Protein AF-A0A645DMB9-F1 (afdb_monomer_lite)

Radius of gyration: 12.57 Å; chains: 1; bounding box: 33×22×32 Å

Sequence (53 aa):
MIGFTAEYDKGKIVLQENEIQHADWFEVGDMPQIPGSISISRKLIDWFIGNNK

Foldseek 3Di:
DDDDDDDDDDDDDDDDVVPDPDDDDADLVGDDDFDDPVDPRNVVNVVVSVVRD

Secondary structure (DSSP, 8-state):
---------S------TTT-S------TTS--SPPPTTSHHHHHHHHHHHH--

Structure (mmCIF, N/CA/C/O backbone):
data_AF-A0A645DMB9-F1
#
_entry.id   AF-A0A645DMB9-F1
#
loop_
_atom_site.group_PDB
_atom_site.id
_atom_site.type_symbol
_atom_site.label_atom_id
_atom_site.label_alt_id
_atom_site.label_comp_id
_atom_site.label_asym_id
_atom_site.label_entity_id
_atom_site.label_seq_id
_atom_site.pdbx_PDB_ins_code
_atom_site.Cartn_x
_atom_site.Cartn_y
_atom_site.Cartn_z
_atom_site.occupancy
_atom_site.B_iso_or_equiv
_atom_site.auth_seq_id
_atom_site.auth_comp_id
_atom_site.auth_asym_id
_atom_site.auth_atom_id
_atom_site.pdbx_PDB_model_num
ATOM 1 N N . MET A 1 1 ? 7.051 10.071 9.044 1.00 90.75 1 MET A N 1
ATOM 2 C CA . MET A 1 1 ? 6.485 9.555 7.778 1.00 90.75 1 MET A CA 1
ATOM 3 C C . MET A 1 1 ? 5.332 10.452 7.377 1.00 90.75 1 MET A C 1
ATOM 5 O O . MET A 1 1 ? 4.576 10.839 8.260 1.00 90.75 1 MET A O 1
ATOM 9 N N . ILE A 1 2 ? 5.218 10.788 6.096 1.00 96.50 2 ILE A N 1
ATOM 10 C CA . ILE A 1 2 ? 4.071 11.514 5.538 1.00 96.50 2 ILE A CA 1
ATOM 11 C C . ILE A 1 2 ? 3.332 10.515 4.649 1.00 96.50 2 ILE A C 1
ATOM 13 O O . ILE A 1 2 ? 3.963 9.874 3.814 1.00 96.50 2 ILE A O 1
ATOM 17 N N . GLY A 1 3 ? 2.039 10.321 4.899 1.00 96.00 3 GLY A N 1
ATOM 18 C CA . GLY A 1 3 ? 1.202 9.384 4.152 1.00 96.00 3 GLY A CA 1
ATOM 19 C C . GLY A 1 3 ? 0.433 10.094 3.045 1.00 96.00 3 GLY A C 1
ATOM 20 O O . GLY A 1 3 ? -0.003 11.227 3.237 1.00 96.00 3 GLY A O 1
ATOM 21 N N . PHE A 1 4 ? 0.248 9.410 1.920 1.00 97.75 4 PHE A N 1
ATOM 22 C CA . PHE A 1 4 ? -0.505 9.894 0.767 1.00 97.75 4 PHE A CA 1
ATOM 23 C C . PHE A 1 4 ? -1.503 8.830 0.320 1.00 97.75 4 PHE A C 1
ATOM 25 O O . PHE A 1 4 ? -1.289 7.637 0.543 1.00 97.75 4 PHE A O 1
ATOM 32 N N . THR A 1 5 ? -2.573 9.274 -0.327 1.00 97.19 5 THR A N 1
ATOM 33 C CA . THR A 1 5 ? -3.487 8.423 -1.087 1.00 97.19 5 THR A CA 1
ATOM 34 C C . THR A 1 5 ? -3.257 8.673 -2.574 1.00 97.19 5 THR A C 1
ATOM 36 O O . THR A 1 5 ? -2.817 9.75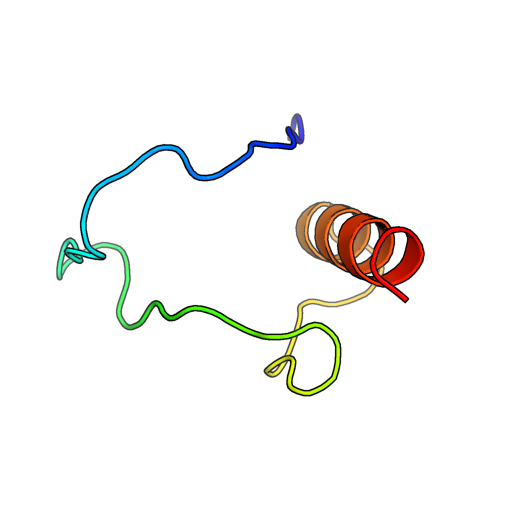3 -2.971 1.00 97.19 5 THR A O 1
ATOM 39 N N . ALA A 1 6 ? -3.512 7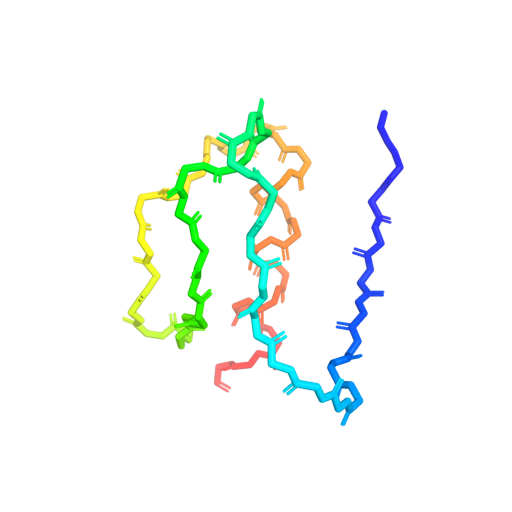.660 -3.393 1.00 96.94 6 ALA A N 1
ATOM 40 C CA . ALA A 1 6 ? -3.390 7.743 -4.839 1.00 96.94 6 ALA A CA 1
ATOM 41 C C . ALA A 1 6 ? -4.408 6.807 -5.486 1.00 96.94 6 ALA A C 1
ATOM 43 O O . ALA A 1 6 ? -4.772 5.784 -4.905 1.00 96.94 6 ALA A O 1
ATOM 44 N N . GLU A 1 7 ? -4.833 7.159 -6.693 1.00 97.06 7 GLU A N 1
ATOM 45 C CA . GLU A 1 7 ? -5.685 6.325 -7.531 1.00 97.06 7 GLU A CA 1
ATOM 46 C C . GLU A 1 7 ? -4.844 5.743 -8.664 1.00 97.06 7 GLU A C 1
ATOM 48 O O . GLU A 1 7 ? -3.961 6.406 -9.215 1.00 97.06 7 GLU A O 1
ATOM 53 N N . TYR A 1 8 ? -5.089 4.476 -8.983 1.00 97.00 8 TYR A N 1
ATOM 54 C CA . TYR A 1 8 ? -4.429 3.824 -10.103 1.00 97.00 8 TYR A CA 1
ATOM 55 C C . TYR A 1 8 ? -4.966 4.389 -11.428 1.00 97.00 8 TYR A C 1
ATOM 57 O O . TYR A 1 8 ? -6.170 4.370 -11.662 1.00 97.00 8 TYR A O 1
ATOM 65 N N . ASP A 1 9 ? -4.066 4.860 -12.298 1.00 98.38 9 ASP A N 1
ATOM 66 C CA . ASP A 1 9 ? -4.397 5.343 -13.650 1.00 98.38 9 ASP A CA 1
ATOM 67 C C . ASP A 1 9 ? -4.307 4.206 -14.687 1.00 98.38 9 ASP A C 1
ATOM 69 O O . ASP A 1 9 ? -5.301 3.813 -15.296 1.00 98.38 9 ASP A O 1
ATOM 73 N N . LYS A 1 10 ? -3.103 3.643 -14.889 1.00 97.88 10 LYS A N 1
ATOM 74 C CA . LYS A 1 10 ? -2.833 2.574 -15.869 1.00 97.88 10 LYS A CA 1
ATOM 75 C C . LYS A 1 10 ? -1.494 1.867 -15.626 1.00 97.88 10 LYS A C 1
ATOM 77 O O . LYS A 1 10 ? -0.626 2.382 -14.928 1.00 97.88 10 LYS A O 1
ATOM 82 N N . GLY A 1 11 ? -1.289 0.719 -16.281 1.00 97.44 11 GLY A N 1
ATOM 83 C CA . GLY A 1 11 ? -0.041 -0.059 -16.248 1.00 97.44 11 GLY A CA 1
ATOM 84 C C . GLY A 1 11 ? -0.224 -1.493 -15.746 1.00 97.44 11 GLY A C 1
ATOM 85 O O . GLY A 1 11 ? -1.338 -1.995 -15.652 1.00 97.44 11 GLY A O 1
ATOM 86 N N . LYS A 1 12 ? 0.874 -2.177 -15.430 1.00 97.69 12 LYS A N 1
ATOM 87 C CA . LYS A 1 12 ? 0.862 -3.516 -14.819 1.00 97.69 12 LYS A CA 1
ATOM 88 C C . LYS A 1 12 ? 1.837 -3.533 -13.647 1.00 97.69 12 LYS A C 1
ATOM 90 O O . LYS A 1 12 ? 2.809 -2.782 -13.668 1.00 97.69 12 LYS A O 1
ATOM 95 N N . ILE A 1 13 ? 1.587 -4.385 -12.655 1.00 97.06 13 ILE A N 1
ATOM 96 C CA . ILE A 1 13 ? 2.532 -4.599 -11.555 1.00 97.06 13 ILE A CA 1
ATOM 97 C C . ILE A 1 13 ? 3.800 -5.235 -12.137 1.00 97.06 13 ILE A C 1
ATOM 99 O O . ILE A 1 13 ? 3.738 -6.286 -12.774 1.00 97.06 13 ILE A O 1
ATOM 103 N N . VAL A 1 14 ? 4.940 -4.579 -11.932 1.00 97.00 14 VAL A N 1
ATOM 104 C CA . VAL A 1 14 ? 6.274 -5.084 -12.271 1.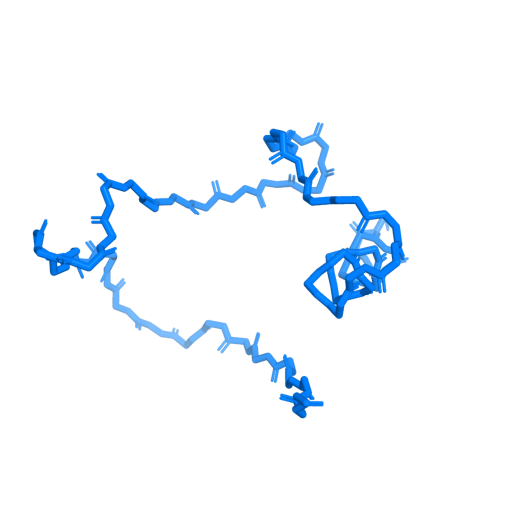00 97.00 14 VAL A CA 1
ATOM 105 C C . VAL A 1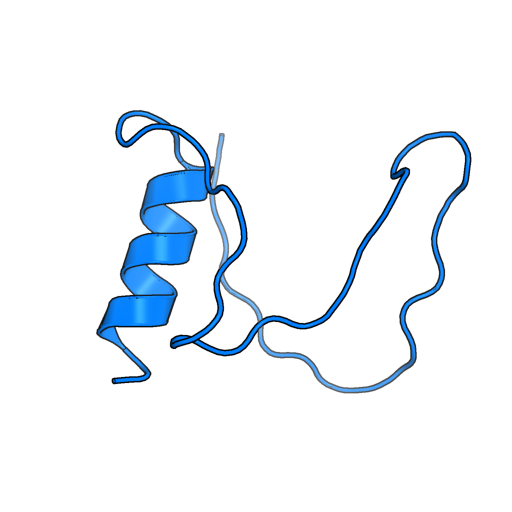 14 ? 7.150 -4.853 -11.048 1.00 97.00 14 VAL A C 1
ATOM 107 O O . VAL A 1 14 ? 7.359 -3.711 -10.647 1.00 97.00 14 VAL A O 1
ATOM 110 N N . LEU A 1 15 ? 7.599 -5.938 -10.421 1.00 96.44 15 LEU A N 1
ATOM 111 C CA . LEU A 1 15 ? 8.367 -5.886 -9.180 1.00 96.44 15 LEU A CA 1
ATOM 112 C C . LEU A 1 15 ? 9.848 -5.617 -9.441 1.00 96.44 15 LEU A C 1
ATOM 114 O O . LEU A 1 15 ? 10.411 -6.075 -10.435 1.00 96.44 15 LEU A O 1
ATOM 118 N N . GLN A 1 16 ? 10.482 -4.932 -8.492 1.00 97.00 16 GLN A N 1
ATOM 119 C CA . GLN A 1 16 ? 11.933 -4.846 -8.398 1.00 97.00 16 GLN A CA 1
ATOM 120 C C . GLN A 1 16 ? 12.418 -5.904 -7.396 1.00 97.00 16 GLN A C 1
ATOM 122 O O . GLN A 1 16 ? 12.150 -5.798 -6.198 1.00 97.00 16 GLN A O 1
ATOM 127 N N . GLU A 1 17 ? 13.108 -6.936 -7.890 1.00 90.69 17 GLU A N 1
ATOM 128 C CA . GLU A 1 17 ? 13.397 -8.176 -7.143 1.00 90.69 17 GLU A CA 1
ATOM 129 C C . GLU A 1 17 ? 14.165 -7.973 -5.827 1.00 90.69 17 GLU A C 1
ATOM 131 O O . GLU A 1 17 ? 14.024 -8.763 -4.897 1.00 90.69 17 GLU A O 1
ATOM 136 N N . ASN A 1 18 ? 14.976 -6.919 -5.724 1.00 95.81 18 ASN A N 1
ATOM 137 C CA . ASN A 1 18 ? 15.779 -6.619 -4.537 1.00 95.81 18 ASN A CA 1
ATOM 138 C C . ASN A 1 18 ? 15.060 -5.747 -3.491 1.00 95.81 18 ASN A C 1
ATOM 140 O O . ASN A 1 18 ? 15.657 -5.450 -2.458 1.00 95.81 18 ASN A O 1
ATOM 144 N N . GLU A 1 19 ? 13.823 -5.317 -3.750 1.00 96.69 19 GLU A N 1
ATOM 145 C CA . GLU A 1 19 ? 13.070 -4.429 -2.858 1.00 96.69 19 GLU A CA 1
ATOM 146 C C . GLU A 1 19 ? 11.763 -5.068 -2.380 1.00 96.69 19 GLU A C 1
ATOM 148 O O . GLU A 1 19 ? 11.506 -5.115 -1.176 1.00 96.69 19 GLU A O 1
ATOM 153 N N . ILE A 1 20 ? 10.951 -5.594 -3.304 1.00 95.94 20 ILE A N 1
ATOM 154 C CA . ILE A 1 20 ? 9.624 -6.137 -2.997 1.00 95.94 20 ILE A CA 1
ATOM 155 C C . ILE A 1 20 ? 9.534 -7.585 -3.469 1.00 95.94 20 ILE A C 1
ATOM 157 O O . ILE A 1 20 ? 9.629 -7.874 -4.659 1.00 95.94 20 ILE A O 1
ATOM 161 N N . GLN A 1 21 ? 9.281 -8.492 -2.525 1.00 95.31 21 GLN A N 1
ATOM 162 C CA . GLN A 1 21 ? 9.135 -9.921 -2.808 1.00 95.31 21 GLN A CA 1
ATOM 163 C C . GLN A 1 21 ? 7.802 -10.265 -3.494 1.00 95.31 21 GLN A C 1
ATOM 165 O O . GLN A 1 21 ? 7.746 -11.187 -4.303 1.00 95.31 21 GLN A O 1
ATOM 170 N N . HIS A 1 22 ? 6.721 -9.559 -3.151 1.00 95.31 22 HIS A N 1
ATOM 171 C CA . HIS A 1 22 ? 5.383 -9.808 -3.681 1.00 95.31 22 HIS A CA 1
ATOM 172 C C . HIS A 1 22 ? 4.527 -8.536 -3.623 1.00 95.31 22 HIS A C 1
ATOM 174 O O . HIS A 1 22 ? 4.560 -7.815 -2.625 1.00 95.31 22 HIS A O 1
ATOM 180 N N . ALA A 1 23 ? 3.750 -8.283 -4.676 1.00 96.12 23 ALA A N 1
ATOM 181 C CA . ALA A 1 23 ? 2.691 -7.282 -4.693 1.00 96.12 23 ALA A CA 1
ATOM 182 C C . ALA A 1 23 ? 1.536 -7.780 -5.558 1.00 96.12 23 ALA A C 1
ATOM 184 O O . ALA A 1 23 ? 1.765 -8.394 -6.602 1.00 96.12 23 ALA A O 1
ATOM 185 N N . ASP A 1 24 ? 0.322 -7.469 -5.126 1.00 96.81 24 ASP A N 1
ATOM 186 C CA . ASP A 1 24 ? -0.910 -7.788 -5.831 1.00 96.81 24 ASP A CA 1
ATOM 187 C C . ASP A 1 24 ? -1.980 -6.736 -5.504 1.00 96.81 24 ASP A C 1
ATOM 189 O O . ASP A 1 24 ? -1.774 -5.860 -4.654 1.00 96.81 24 ASP A O 1
ATOM 193 N N . TRP A 1 25 ? -3.115 -6.815 -6.189 1.00 96.62 25 TRP A N 1
ATOM 194 C CA . T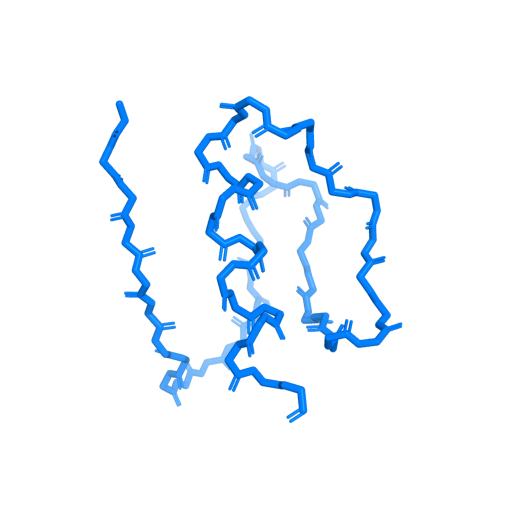RP A 1 25 ? -4.308 -6.040 -5.878 1.00 96.62 25 TRP A CA 1
ATOM 195 C C . TRP A 1 25 ? -5.166 -6.783 -4.856 1.00 96.62 25 TRP A C 1
ATOM 197 O O . TRP A 1 25 ? -5.409 -7.977 -4.995 1.00 96.62 25 TRP A O 1
ATOM 207 N N . PHE A 1 26 ? -5.666 -6.061 -3.853 1.00 96.06 26 PHE A N 1
ATOM 208 C CA . PHE A 1 26 ? -6.506 -6.627 -2.800 1.00 96.06 26 PHE A CA 1
ATOM 209 C C . PHE A 1 26 ? -7.836 -5.892 -2.729 1.00 96.06 26 PHE A C 1
ATOM 211 O O . PHE A 1 26 ? -7.882 -4.660 -2.652 1.00 96.06 26 PHE A O 1
ATOM 218 N N . GLU A 1 27 ? -8.921 -6.657 -2.733 1.00 95.25 27 GLU A N 1
ATOM 219 C CA . GLU A 1 27 ? -10.254 -6.125 -2.489 1.00 95.25 27 GLU A CA 1
ATOM 220 C C . GLU A 1 27 ? -10.457 -5.846 -0.995 1.00 95.25 27 GLU A C 1
ATOM 222 O O . GLU A 1 27 ? -9.838 -6.461 -0.128 1.00 95.25 27 GLU A O 1
ATOM 227 N N . VAL A 1 28 ? -11.374 -4.932 -0.672 1.00 94.31 28 VAL A N 1
ATOM 228 C CA . VAL A 1 28 ? -11.680 -4.533 0.715 1.00 94.31 28 VAL A CA 1
ATOM 229 C C . VAL A 1 28 ? -12.079 -5.728 1.596 1.00 94.31 28 VAL A C 1
ATOM 231 O O . VAL A 1 28 ? -11.792 -5.728 2.793 1.00 94.31 28 VAL A O 1
ATOM 234 N N . GLY A 1 29 ? -12.725 -6.742 1.010 1.00 93.44 29 GLY A N 1
ATOM 235 C CA . GLY A 1 29 ? -13.166 -7.955 1.703 1.00 93.44 29 GLY A CA 1
ATOM 236 C C . GLY A 1 29 ? -12.117 -9.067 1.818 1.00 93.44 29 GLY A C 1
ATOM 237 O O . GLY A 1 29 ? -12.347 -10.002 2.579 1.00 93.44 29 GLY A O 1
ATOM 238 N N . ASP A 1 30 ? -10.989 -8.965 1.108 1.00 95.50 30 ASP A N 1
ATOM 239 C CA . ASP A 1 30 ? -9.962 -10.016 1.015 1.00 95.50 30 ASP A CA 1
ATOM 240 C C . ASP A 1 30 ? -8.555 -9.442 1.245 1.00 95.50 30 ASP A C 1
ATOM 242 O O . ASP A 1 30 ? -7.616 -9.605 0.466 1.00 95.50 30 ASP A O 1
ATOM 246 N N . MET A 1 31 ? -8.428 -8.674 2.327 1.00 94.25 31 MET A N 1
ATOM 247 C CA . MET A 1 31 ? -7.159 -8.069 2.716 1.00 94.25 31 MET A CA 1
ATOM 248 C C . MET A 1 31 ? -6.217 -9.119 3.324 1.00 94.25 31 MET A C 1
ATOM 250 O O . MET A 1 31 ? -6.648 -9.936 4.144 1.00 94.25 31 MET A O 1
ATOM 254 N N . PRO A 1 32 ? -4.910 -9.063 3.009 1.00 95.81 32 PRO A N 1
ATOM 255 C CA . PRO A 1 32 ? -3.926 -9.982 3.561 1.00 95.81 32 PRO A CA 1
ATOM 256 C C . PRO A 1 32 ? -3.629 -9.630 5.028 1.00 95.81 32 PRO A C 1
ATOM 258 O O . PRO A 1 32 ? -4.294 -8.803 5.659 1.00 95.81 32 PRO A O 1
ATOM 261 N N . GLN A 1 33 ? -2.579 -10.220 5.601 1.00 95.62 33 GLN A N 1
ATOM 262 C CA . GLN A 1 33 ? -2.096 -9.781 6.907 1.00 95.62 33 GLN A CA 1
ATOM 263 C C . GLN A 1 33 ? -1.595 -8.328 6.832 1.00 95.62 33 GLN A C 1
ATOM 265 O O . GLN A 1 33 ? -0.521 -8.045 6.305 1.00 95.62 33 GLN A O 1
ATOM 270 N N . ILE A 1 34 ? -2.371 -7.405 7.398 1.00 96.00 34 ILE A N 1
ATOM 271 C CA . ILE A 1 34 ? -2.037 -5.979 7.433 1.00 96.00 34 ILE A CA 1
ATOM 272 C C . ILE A 1 34 ? -1.244 -5.598 8.698 1.00 96.00 34 ILE A C 1
ATOM 274 O O . ILE A 1 34 ? -1.341 -6.273 9.727 1.00 96.00 34 ILE A O 1
ATOM 278 N N . PRO A 1 35 ? -0.483 -4.488 8.672 1.00 96.62 35 PRO A N 1
ATOM 279 C CA . PRO A 1 35 ? 0.315 -4.043 9.814 1.00 96.62 35 PRO A CA 1
ATOM 280 C C . PRO A 1 35 ? -0.502 -3.701 11.076 1.00 96.62 35 PRO A C 1
ATOM 282 O O . PRO A 1 35 ? -1.717 -3.476 11.042 1.00 96.62 35 PRO A O 1
ATOM 285 N N . GLY A 1 36 ? 0.193 -3.592 12.213 1.00 96.38 36 GLY A N 1
ATOM 286 C CA . GLY A 1 36 ? -0.405 -3.192 13.492 1.00 96.38 36 GLY A CA 1
ATOM 287 C C . GLY A 1 36 ? -0.966 -1.760 13.496 1.00 96.38 36 GLY A C 1
ATOM 288 O O . GLY A 1 36 ? -0.459 -0.877 12.796 1.00 96.38 36 GLY A O 1
ATOM 289 N N . SER A 1 37 ? -1.986 -1.523 14.331 1.00 94.69 37 SER A N 1
ATOM 290 C CA . SER A 1 37 ? -2.816 -0.296 14.406 1.00 94.69 37 SER A CA 1
ATOM 291 C C . SER A 1 37 ? -2.073 1.011 14.685 1.00 94.69 37 SER A C 1
ATOM 293 O O . SER A 1 37 ? -2.575 2.086 14.369 1.00 94.69 37 SER A O 1
ATOM 295 N N . ILE A 1 38 ? -0.867 0.944 15.246 1.00 95.44 38 ILE A N 1
ATOM 296 C CA . ILE A 1 38 ? -0.063 2.135 15.556 1.00 95.44 38 ILE A CA 1
ATOM 297 C C . ILE A 1 38 ? 0.611 2.700 14.289 1.00 95.44 38 ILE A C 1
ATOM 299 O O . ILE A 1 38 ? 0.908 3.894 14.222 1.00 95.44 38 ILE A O 1
ATOM 303 N N . SER A 1 39 ? 0.844 1.866 13.270 1.00 97.38 39 SER A N 1
ATOM 304 C CA . SER A 1 39 ? 1.586 2.260 12.066 1.00 97.38 39 SER A CA 1
ATOM 305 C C . SER A 1 39 ? 0.793 3.201 11.148 1.00 97.38 39 SER A C 1
ATOM 307 O O . SER A 1 39 ? -0.432 3.123 11.052 1.00 97.38 39 SER A O 1
ATOM 309 N N . ILE A 1 40 ? 1.500 4.072 10.413 1.00 97.31 40 ILE A N 1
ATOM 310 C CA . ILE A 1 40 ? 0.867 4.924 9.390 1.00 97.31 40 ILE A CA 1
ATOM 311 C C . ILE A 1 40 ? 0.259 4.083 8.260 1.00 97.31 40 ILE A C 1
ATOM 313 O O . ILE A 1 40 ? -0.816 4.417 7.772 1.00 97.31 40 ILE A O 1
ATOM 317 N N . SER A 1 41 ? 0.901 2.966 7.897 1.00 97.25 41 SER A N 1
ATOM 318 C CA . SER A 1 41 ? 0.425 2.050 6.860 1.00 97.25 41 SER A CA 1
ATOM 319 C C . SER A 1 41 ? -0.939 1.478 7.223 1.00 97.25 41 SER A C 1
ATOM 321 O O . SER A 1 41 ? -1.846 1.483 6.399 1.00 97.25 41 SER A O 1
ATOM 323 N N . ARG A 1 42 ? -1.125 1.070 8.486 1.00 97.56 42 ARG A N 1
ATOM 324 C CA . ARG A 1 42 ? -2.420 0.579 8.958 1.00 97.56 42 ARG A CA 1
ATOM 325 C C . ARG A 1 42 ? -3.502 1.658 8.915 1.00 97.56 42 ARG A C 1
ATOM 327 O O . ARG A 1 42 ? -4.593 1.379 8.441 1.00 97.56 42 ARG A O 1
ATOM 334 N N . LYS A 1 43 ? -3.185 2.898 9.305 1.00 97.44 43 LYS A N 1
ATOM 335 C CA . LYS A 1 43 ? -4.133 4.024 9.207 1.00 97.44 43 LYS A CA 1
ATOM 336 C C . LYS A 1 43 ? -4.589 4.298 7.768 1.00 97.44 43 LYS A C 1
ATOM 338 O O . LYS A 1 43 ? -5.764 4.578 7.561 1.00 97.44 43 LYS A O 1
ATOM 343 N N . LEU A 1 44 ? -3.682 4.215 6.790 1.00 97.69 44 LEU A N 1
ATOM 344 C CA . LEU A 1 44 ? -4.017 4.395 5.369 1.00 97.69 44 LEU A CA 1
ATOM 345 C C . LEU A 1 44 ? -4.918 3.266 4.848 1.00 97.69 44 LEU A C 1
ATOM 347 O O . LEU A 1 44 ? -5.892 3.536 4.149 1.00 97.69 44 LEU A O 1
ATOM 351 N N . ILE A 1 45 ? -4.629 2.020 5.231 1.00 97.00 45 ILE A N 1
ATOM 352 C CA . ILE A 1 45 ? -5.442 0.858 4.852 1.00 97.00 45 ILE A CA 1
ATOM 353 C C . ILE A 1 45 ? -6.841 0.941 5.479 1.00 97.00 45 ILE A C 1
ATOM 355 O O . ILE A 1 45 ? -7.834 0.776 4.776 1.00 97.00 45 ILE A O 1
ATOM 359 N N . ASP A 1 46 ? -6.940 1.257 6.774 1.00 96.62 46 ASP A N 1
ATOM 360 C CA . ASP A 1 46 ? -8.230 1.392 7.463 1.00 96.62 46 ASP A CA 1
ATOM 361 C C . ASP A 1 46 ? -9.086 2.519 6.846 1.00 96.62 46 ASP A C 1
ATOM 363 O O . ASP A 1 46 ? -10.299 2.363 6.705 1.00 96.62 46 ASP A O 1
ATOM 367 N N . TRP A 1 47 ? -8.468 3.634 6.427 1.00 96.69 47 TRP A N 1
ATOM 368 C CA . TRP A 1 47 ? -9.148 4.712 5.693 1.00 96.69 47 TRP A CA 1
ATOM 369 C C . TRP A 1 47 ? -9.700 4.232 4.343 1.00 96.69 47 TRP A C 1
ATOM 371 O O . TRP A 1 47 ? -10.858 4.504 4.028 1.00 96.69 47 TRP A O 1
ATOM 381 N N . PHE A 1 48 ? -8.907 3.480 3.569 1.00 96.69 48 PHE A N 1
ATOM 382 C CA . PHE A 1 48 ? -9.343 2.922 2.285 1.00 96.69 48 PHE A CA 1
ATOM 383 C C . PHE A 1 48 ? -10.525 1.961 2.462 1.00 96.69 48 PHE A C 1
ATOM 385 O O . PHE A 1 48 ? -11.521 2.084 1.751 1.00 96.69 48 PHE A O 1
ATOM 392 N N . ILE A 1 49 ? -10.451 1.067 3.454 1.00 96.06 49 ILE A N 1
ATOM 393 C CA . ILE A 1 49 ? -11.532 0.134 3.798 1.00 96.06 49 ILE A CA 1
ATOM 394 C C . ILE A 1 49 ? -12.793 0.896 4.218 1.00 96.06 49 ILE A C 1
ATOM 396 O O . ILE A 1 49 ? -13.889 0.544 3.801 1.00 96.06 49 ILE A O 1
ATOM 400 N N . GLY A 1 5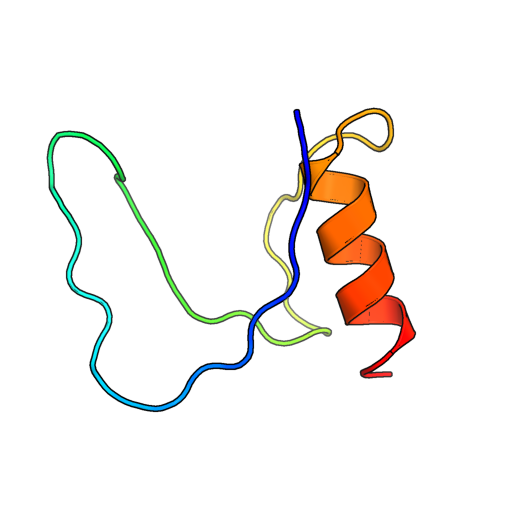0 ? -12.666 1.944 5.037 1.00 95.62 50 GLY A N 1
ATOM 401 C CA . GLY A 1 50 ? -13.806 2.740 5.502 1.00 95.62 50 GLY A CA 1
ATOM 402 C C . GLY A 1 50 ? -14.554 3.474 4.386 1.00 95.62 50 GLY A C 1
ATOM 403 O O . GLY A 1 50 ? -15.769 3.629 4.485 1.00 95.62 50 GLY A O 1
ATOM 404 N N . ASN A 1 51 ? -13.847 3.890 3.332 1.00 94.56 51 ASN A N 1
ATOM 405 C CA . ASN A 1 51 ? -14.418 4.652 2.217 1.00 94.56 51 ASN A CA 1
ATOM 406 C C . ASN A 1 51 ? -14.963 3.792 1.068 1.00 94.56 51 ASN A C 1
ATOM 408 O O . ASN A 1 51 ? -15.681 4.319 0.226 1.00 94.56 51 ASN A O 1
ATOM 412 N N . ASN A 1 52 ? -14.618 2.504 1.018 1.00 88.75 52 ASN A N 1
ATOM 413 C CA . ASN A 1 52 ? -14.989 1.584 -0.065 1.00 88.75 52 ASN A CA 1
ATOM 414 C C . ASN A 1 52 ? -15.813 0.389 0.453 1.00 88.75 52 ASN A C 1
ATOM 416 O O . ASN A 1 52 ? -15.689 -0.724 -0.056 1.00 88.75 52 ASN A O 1
ATOM 420 N N . LYS A 1 53 ? -16.605 0.619 1.505 1.00 64.50 53 LYS A N 1
ATOM 421 C CA . LYS A 1 53 ? -17.583 -0.339 2.037 1.00 64.50 53 LYS A CA 1
ATOM 422 C C . LYS A 1 53 ? -18.899 -0.313 1.277 1.00 64.50 53 LYS A C 1
ATOM 424 O O . LYS A 1 53 ? -19.303 0.789 0.849 1.00 64.50 53 LYS A O 1
#

pLDDT: mean 95.43, std 4.65, range [64.5, 98.38]

InterPro domains:
  IPR015797 NUDIX hydrolase-like domain superfamily [SSF55811] (1-48)

Organism: NCBI:txid1076179